Protein AF-A0A9J6G9J4-F1 (afdb_monomer)

InterPro domains:
  IPR047746 Cell wall amidase Dae2/Tae2-like [NF033857] (14-117)

Foldseek 3Di:
DVVQAVHAQQAPVGRAQLSVLLVQPPPNVVDDQQVKWFDAQCLVDQVDDFQFKKKFDDPGGQDDPPPPLIHIWTFHGADPFFTWTFGTHPVGGTDIDTQGDPPPPGNRSHSRRMGGIDD

Organism: Haemaphysalis longicornis (NCBI:txid44386)

Solvent-accessible surface area (backbone atoms only — not comparable to full-atom values): 6429 Å² total; per-residue (Å²): 112,83,92,45,56,76,37,76,51,76,41,97,58,35,46,31,22,55,11,44,34,28,75,73,30,85,83,40,64,85,50,61,64,83,55,36,29,68,52,58,45,42,77,83,42,68,82,62,61,62,65,36,46,28,28,30,58,57,97,66,28,46,54,58,86,87,52,80,56,46,38,32,27,29,37,53,50,63,54,101,63,25,33,35,26,41,37,38,33,83,92,39,52,28,39,82,44,80,23,35,48,80,38,82,90,43,65,59,48,15,31,65,44,29,15,32,60,38,114

Nearest PDB structures (foldseek):
  6win-assembly1_A  TM=8.247E-01  e=7.666E-09  Salmonella enterica subsp. enterica serovar Typhi
  5xe8-assembly1_C  TM=5.195E-01  e=3.235E-01  Streptococcus mutans UA159
  4ii1-assembly4_D  TM=5.181E-01  e=4.168E-01  Homo sapiens
  8fth-assembly1_A  TM=3.611E-01  e=5.041E-01  Thermochaetoides thermophila DSM 1495

pLDDT: mean 85.58, std 9.27, range [59.53, 95.81]

Structure (mmCIF, N/CA/C/O backbone):
data_AF-A0A9J6G9J4-F1
#
_entry.id   AF-A0A9J6G9J4-F1
#
loop_
_atom_site.group_PDB
_atom_site.id
_atom_site.type_symbol
_atom_site.label_atom_id
_atom_site.label_alt_id
_atom_site.label_comp_id
_atom_site.label_asym_id
_atom_site.label_entity_id
_atom_site.label_seq_id
_atom_site.pdbx_PDB_ins_code
_atom_site.Cartn_x
_atom_site.Cartn_y
_atom_site.Cartn_z
_atom_site.occupancy
_atom_site.B_iso_or_equiv
_atom_site.auth_seq_id
_atom_site.auth_comp_id
_atom_site.auth_asym_id
_atom_site.auth_atom_id
_atom_site.pdbx_PDB_model_num
ATOM 1 N N . MET A 1 1 ? -5.277 10.086 8.649 1.00 60.09 1 MET A N 1
ATOM 2 C CA . MET A 1 1 ? -4.224 10.246 7.615 1.00 60.09 1 MET A CA 1
ATOM 3 C C . MET A 1 1 ? -4.065 11.666 7.080 1.00 60.09 1 MET A C 1
ATOM 5 O O . MET A 1 1 ? -2.933 12.065 6.862 1.00 60.09 1 MET A O 1
ATOM 9 N N . THR A 1 2 ? -5.124 12.456 6.866 1.00 59.53 2 THR A N 1
ATOM 10 C CA . THR A 1 2 ? -4.996 13.804 6.263 1.00 59.53 2 THR A CA 1
ATOM 11 C C . THR A 1 2 ? -4.123 14.769 7.077 1.00 59.53 2 THR A C 1
ATOM 13 O O . THR A 1 2 ? -3.390 15.552 6.490 1.00 59.53 2 THR A O 1
ATOM 16 N N . ASN A 1 3 ? -4.126 14.642 8.409 1.00 62.12 3 ASN A N 1
ATOM 17 C CA . ASN A 1 3 ? -3.304 15.453 9.318 1.00 62.12 3 ASN A CA 1
ATOM 18 C C . ASN A 1 3 ? -1.822 15.029 9.380 1.00 62.12 3 ASN A C 1
ATOM 20 O O . ASN A 1 3 ? -1.050 15.711 10.035 1.00 62.12 3 ASN A O 1
ATOM 24 N N . HIS A 1 4 ? -1.431 13.939 8.706 1.00 72.25 4 HIS A N 1
ATOM 25 C CA . HIS A 1 4 ? -0.045 13.438 8.671 1.00 72.25 4 HIS A CA 1
ATOM 26 C C . HIS A 1 4 ? 0.655 13.706 7.332 1.00 72.25 4 HIS A C 1
ATOM 28 O O . HIS A 1 4 ? 1.813 13.340 7.134 1.00 72.25 4 HIS A O 1
ATOM 34 N N . VAL A 1 5 ? -0.041 14.318 6.369 1.00 71.88 5 VAL A N 1
ATOM 35 C CA . VAL A 1 5 ? 0.553 14.653 5.070 1.00 71.88 5 VAL A CA 1
ATOM 36 C C . VAL A 1 5 ? 1.670 15.677 5.277 1.00 71.88 5 VAL A C 1
ATOM 38 O O . VAL A 1 5 ? 1.460 16.716 5.893 1.00 71.88 5 VAL A O 1
ATOM 41 N N . GLY A 1 6 ? 2.858 15.392 4.739 1.00 69.25 6 GLY A N 1
ATOM 42 C CA . GLY A 1 6 ? 4.053 16.220 4.929 1.00 69.25 6 GLY A CA 1
ATOM 43 C C . GLY A 1 6 ? 4.900 15.859 6.157 1.00 69.25 6 GLY A C 1
ATOM 44 O O . GLY A 1 6 ? 5.964 16.463 6.341 1.00 69.25 6 GLY A O 1
ATOM 45 N N . GLU A 1 7 ? 4.487 14.857 6.938 1.00 78.94 7 GLU A N 1
ATOM 46 C CA . GLU A 1 7 ? 5.238 14.280 8.058 1.00 78.94 7 GLU A CA 1
ATOM 47 C C . GLU A 1 7 ? 5.953 12.977 7.658 1.00 78.94 7 GLU A C 1
ATOM 49 O O . GLU A 1 7 ? 5.730 12.410 6.584 1.00 78.94 7 GLU A O 1
ATOM 54 N N . TRP A 1 8 ? 6.838 12.501 8.531 1.00 72.44 8 TRP A N 1
ATOM 55 C CA . TRP A 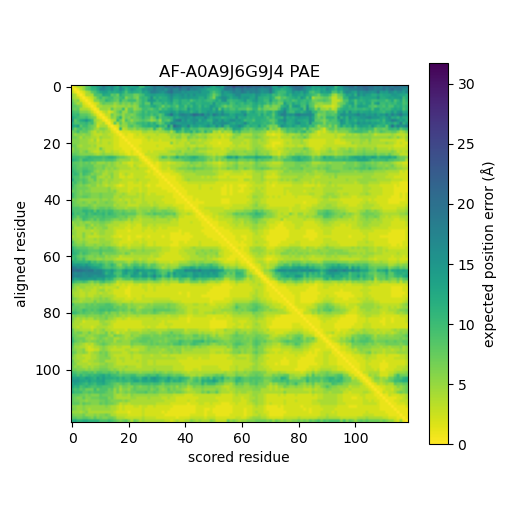1 8 ? 7.430 11.168 8.453 1.00 72.44 8 TRP A CA 1
ATOM 56 C C . TRP A 1 8 ? 6.736 10.244 9.446 1.00 72.44 8 TRP A C 1
ATOM 58 O O . TRP A 1 8 ? 6.616 10.601 10.614 1.00 72.44 8 TRP A O 1
ATOM 68 N N . THR A 1 9 ? 6.373 9.031 9.029 1.00 73.75 9 THR A N 1
ATOM 69 C CA . THR A 1 9 ? 6.170 7.950 9.999 1.00 73.75 9 THR A CA 1
ATOM 70 C C . THR A 1 9 ? 7.510 7.270 10.235 1.00 73.75 9 THR A C 1
ATOM 72 O O . THR A 1 9 ? 8.101 6.730 9.300 1.00 73.75 9 THR A O 1
ATOM 75 N N . PHE A 1 10 ? 7.980 7.301 11.479 1.00 72.50 10 PHE A N 1
ATOM 76 C CA . PHE A 1 10 ? 9.144 6.546 11.925 1.00 72.50 10 PHE A CA 1
ATOM 77 C C . PHE A 1 10 ? 8.672 5.340 12.742 1.00 72.50 10 PHE A C 1
ATOM 79 O O . PHE A 1 10 ? 8.011 5.517 13.763 1.00 72.50 10 PHE A O 1
ATOM 86 N N . GLY A 1 11 ? 9.003 4.131 12.292 1.00 66.00 11 GLY A N 1
ATOM 87 C CA . GLY A 1 11 ? 8.661 2.879 12.977 1.00 66.00 11 GLY A CA 1
ATOM 88 C C . GLY A 1 11 ? 9.831 1.897 13.002 1.00 66.00 11 GLY A C 1
ATOM 89 O O . GLY A 1 11 ? 10.970 2.272 12.720 1.00 66.00 11 GLY A O 1
ATOM 90 N N . GLU A 1 12 ? 9.555 0.624 13.293 1.00 68.56 12 GLU A N 1
ATOM 91 C CA . GLU A 1 12 ? 10.554 -0.464 13.255 1.00 68.56 12 GLU A CA 1
ATOM 92 C C . GLU A 1 12 ? 11.315 -0.499 11.915 1.00 68.56 12 GLU A C 1
ATOM 94 O O . GLU A 1 12 ? 12.540 -0.623 11.878 1.00 68.56 12 GLU A O 1
ATOM 99 N N . ASP A 1 13 ? 10.597 -0.262 10.813 1.00 69.38 13 ASP A N 1
ATOM 100 C CA . ASP A 1 13 ? 11.160 -0.213 9.461 1.00 69.38 13 ASP A CA 1
ATOM 101 C C . ASP A 1 13 ? 11.682 1.197 9.081 1.00 69.38 13 ASP A C 1
ATOM 103 O O . ASP A 1 13 ? 11.870 1.521 7.908 1.00 69.38 13 ASP A O 1
ATOM 107 N N . LYS A 1 14 ? 11.932 2.065 10.071 1.00 79.62 14 LYS A N 1
ATOM 108 C CA . LYS A 1 14 ? 12.420 3.449 9.926 1.00 79.62 14 LYS A CA 1
ATOM 109 C C . LYS A 1 14 ? 11.487 4.310 9.065 1.00 79.62 14 LYS A C 1
ATOM 111 O O . LYS A 1 14 ? 10.326 4.470 9.417 1.00 79.62 14 LYS A O 1
ATOM 116 N N . TYR A 1 15 ? 11.997 4.890 7.976 1.00 67.12 15 TYR A N 1
ATOM 117 C CA . TYR A 1 15 ? 11.280 5.792 7.062 1.00 67.12 15 TYR A CA 1
ATOM 118 C C . TYR A 1 15 ? 10.691 5.066 5.841 1.00 67.12 15 TYR A C 1
ATOM 120 O O . TYR A 1 15 ? 10.291 5.700 4.862 1.00 67.12 15 TYR A O 1
ATOM 128 N N . GLU A 1 16 ? 10.681 3.733 5.858 1.00 79.19 16 GLU A N 1
ATOM 129 C CA . GLU A 1 16 ? 10.204 2.935 4.735 1.00 79.19 16 GLU A CA 1
ATOM 130 C C . GLU A 1 16 ? 8.678 2.937 4.617 1.00 79.19 16 GLU A C 1
ATOM 132 O O . GLU A 1 16 ? 7.934 3.293 5.537 1.00 79.19 16 GLU A O 1
ATOM 137 N N . CYS A 1 17 ? 8.204 2.504 3.452 1.00 79.19 17 CYS A N 1
ATOM 138 C CA . CYS A 1 17 ? 6.783 2.375 3.142 1.00 79.19 17 CYS A CA 1
ATOM 139 C C . CYS A 1 17 ? 6.033 1.447 4.118 1.00 79.19 17 CYS A C 1
ATOM 141 O O . CYS A 1 17 ? 4.877 1.696 4.459 1.00 79.19 17 CYS A O 1
ATOM 143 N N . THR A 1 18 ? 6.700 0.411 4.632 1.00 82.12 18 THR A N 1
ATOM 144 C CA . THR A 1 18 ? 6.122 -0.550 5.580 1.00 82.12 18 THR A CA 1
ATOM 145 C C . THR A 1 18 ? 5.949 0.038 6.978 1.00 82.12 18 THR A C 1
ATOM 147 O O . THR A 1 18 ? 4.978 -0.310 7.646 1.00 82.12 18 THR A O 1
ATOM 150 N N . ALA A 1 19 ? 6.802 0.986 7.394 1.00 82.50 19 ALA A N 1
ATOM 151 C CA . ALA A 1 19 ? 6.656 1.684 8.673 1.00 82.50 19 ALA A CA 1
ATOM 152 C C . ALA A 1 19 ? 5.351 2.491 8.723 1.00 82.50 19 ALA A C 1
ATOM 154 O O . ALA A 1 19 ? 4.632 2.434 9.715 1.00 82.50 19 ALA A O 1
ATOM 155 N N . LEU A 1 20 ? 5.000 3.173 7.625 1.00 85.75 20 LEU A N 1
ATOM 156 C CA . LEU A 1 20 ? 3.733 3.901 7.506 1.00 85.75 20 LEU A CA 1
ATOM 157 C C . LEU A 1 20 ? 2.539 2.986 7.771 1.00 85.75 20 LEU A C 1
ATOM 159 O O . LEU A 1 20 ? 1.662 3.327 8.561 1.00 85.75 20 LEU A O 1
ATOM 163 N N . VAL A 1 21 ? 2.526 1.824 7.122 1.00 88.31 21 VAL A N 1
ATOM 164 C CA . VAL A 1 21 ? 1.428 0.862 7.222 1.00 88.31 21 VAL A CA 1
ATOM 165 C C . VAL A 1 21 ? 1.380 0.206 8.603 1.00 88.31 21 VAL A C 1
ATOM 167 O O . VAL A 1 21 ? 0.316 0.176 9.210 1.00 88.31 21 VAL A O 1
ATOM 170 N N . LYS A 1 22 ? 2.515 -0.267 9.134 1.00 87.56 22 LYS A N 1
ATOM 171 C CA . LYS A 1 22 ? 2.579 -0.910 10.459 1.00 87.56 22 LYS A CA 1
ATOM 172 C C . LYS A 1 22 ? 2.128 0.012 11.591 1.00 87.56 22 LYS A C 1
ATOM 174 O O . LYS A 1 22 ? 1.462 -0.450 12.507 1.00 87.56 22 LYS A O 1
ATOM 179 N N . GLU A 1 23 ? 2.496 1.290 11.546 1.00 85.81 23 GLU A N 1
ATOM 180 C CA . GLU A 1 23 ? 2.201 2.231 12.634 1.00 85.81 23 GLU A CA 1
ATOM 181 C C . GLU A 1 23 ? 0.788 2.830 12.560 1.00 85.81 23 GLU A C 1
ATOM 183 O O . GLU A 1 23 ? 0.257 3.250 13.584 1.00 85.81 23 GLU A O 1
ATOM 188 N N . ASN A 1 24 ? 0.170 2.879 11.373 1.00 83.88 24 ASN A N 1
ATOM 189 C CA . ASN A 1 24 ? -1.119 3.559 11.177 1.00 83.88 24 ASN A CA 1
ATOM 190 C C . ASN A 1 24 ? -2.295 2.617 10.884 1.00 83.88 24 ASN A C 1
ATOM 192 O O . ASN A 1 24 ? -3.442 3.064 10.914 1.00 83.88 24 ASN A O 1
ATOM 196 N N . CYS A 1 25 ? -2.046 1.340 10.593 1.00 84.62 25 CYS A N 1
ATOM 197 C CA . CYS A 1 25 ? -3.092 0.343 10.385 1.00 84.62 25 CYS A CA 1
ATOM 198 C C . CYS A 1 25 ? -3.115 -0.654 11.549 1.00 84.62 25 CYS A C 1
ATOM 200 O O . CYS A 1 25 ? -2.071 -1.091 12.033 1.00 84.62 25 CYS A O 1
ATOM 202 N N . THR A 1 26 ? -4.319 -1.013 11.995 1.00 78.56 26 THR A N 1
ATOM 203 C CA . THR A 1 26 ? -4.529 -1.893 13.150 1.00 78.56 26 THR A CA 1
ATOM 204 C C . THR A 1 26 ? -3.858 -3.254 12.945 1.00 78.56 26 THR A C 1
ATOM 206 O O . THR A 1 26 ? -3.798 -3.769 11.830 1.00 78.56 26 THR A O 1
ATOM 209 N N . ASP A 1 27 ? -3.344 -3.823 14.034 1.00 81.38 27 ASP A N 1
ATOM 210 C CA . ASP A 1 27 ? -2.792 -5.179 14.152 1.00 81.38 27 ASP A CA 1
ATOM 211 C C . ASP A 1 27 ? -1.525 -5.507 13.352 1.00 81.38 27 ASP A C 1
ATOM 213 O O . ASP A 1 27 ? -0.876 -6.496 13.671 1.00 81.38 27 ASP A O 1
ATOM 217 N N . LEU A 1 28 ? -1.080 -4.683 12.400 1.00 86.12 28 LEU A N 1
ATOM 218 C CA . LEU A 1 28 ? 0.120 -4.977 11.600 1.00 86.12 28 LEU A CA 1
ATOM 219 C C . LEU A 1 28 ? 1.441 -4.705 12.330 1.00 86.12 28 LEU A C 1
ATOM 221 O O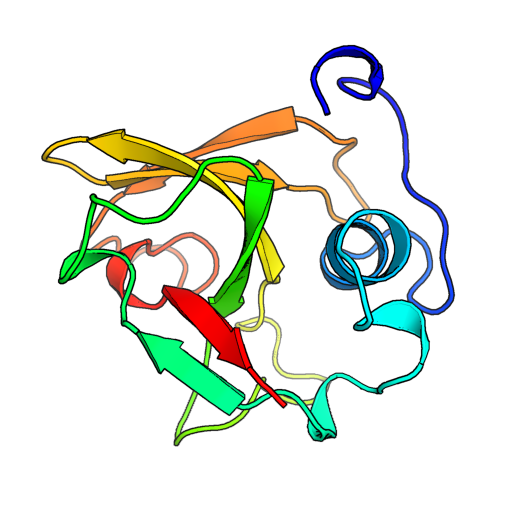 . LEU A 1 28 ? 2.452 -5.323 11.998 1.00 86.12 28 LEU A O 1
ATOM 225 N N . LYS A 1 29 ? 1.441 -3.830 13.342 1.00 84.31 29 LYS A N 1
ATOM 226 C CA . LYS A 1 29 ? 2.640 -3.461 14.117 1.00 84.31 29 LYS A CA 1
ATOM 227 C C . LYS A 1 29 ? 3.338 -4.647 14.788 1.00 84.31 29 LYS A C 1
ATOM 229 O O . LYS A 1 29 ? 4.550 -4.626 14.957 1.00 84.31 29 LYS A O 1
ATOM 234 N N . ASN A 1 30 ? 2.581 -5.681 15.149 1.00 84.94 30 ASN A N 1
ATOM 235 C CA . ASN A 1 30 ? 3.098 -6.853 15.859 1.00 84.94 30 ASN A CA 1
ATOM 236 C C . ASN A 1 30 ? 3.631 -7.950 14.923 1.00 84.94 30 ASN A C 1
ATOM 238 O O . ASN A 1 30 ? 4.097 -8.983 15.401 1.00 84.94 30 ASN A O 1
ATOM 242 N N . TYR A 1 31 ? 3.560 -7.753 13.602 1.00 86.69 31 TYR A N 1
ATOM 243 C CA . TYR A 1 31 ? 3.959 -8.755 12.620 1.00 86.69 31 TYR A CA 1
ATOM 244 C C . TYR A 1 31 ? 5.023 -8.222 11.667 1.00 86.69 31 TYR A C 1
ATOM 246 O O . TYR A 1 31 ? 4.979 -7.090 11.186 1.00 86.69 31 TYR A O 1
ATOM 254 N N . THR A 1 32 ? 5.966 -9.091 11.316 1.00 87.88 32 THR A N 1
ATOM 255 C CA . THR A 1 32 ? 6.900 -8.811 10.224 1.00 87.88 32 THR A CA 1
ATOM 256 C C . THR A 1 32 ? 6.185 -8.928 8.874 1.00 87.88 32 THR A C 1
ATOM 258 O O . THR A 1 32 ? 5.184 -9.635 8.743 1.00 87.88 32 THR A O 1
ATOM 261 N N . THR A 1 33 ? 6.733 -8.308 7.824 1.00 88.00 33 THR A N 1
ATOM 262 C CA . THR A 1 33 ? 6.187 -8.417 6.455 1.00 88.00 33 THR A CA 1
ATOM 263 C C . THR A 1 33 ? 6.156 -9.854 5.921 1.00 88.00 33 THR A C 1
ATOM 265 O O . THR A 1 33 ? 5.437 -10.146 4.971 1.00 88.00 33 THR A O 1
ATOM 268 N N . GLN A 1 34 ? 6.886 -10.786 6.547 1.00 87.06 34 GLN A N 1
ATOM 269 C CA . GLN A 1 34 ? 6.838 -12.216 6.223 1.00 87.06 34 GLN A CA 1
ATOM 270 C C . GLN A 1 34 ? 5.530 -12.893 6.647 1.00 87.06 34 GLN A C 1
ATOM 272 O O . GLN A 1 34 ? 5.174 -13.937 6.088 1.00 87.06 34 GLN A O 1
ATOM 277 N N . ALA A 1 35 ? 4.809 -12.325 7.614 1.00 90.44 35 ALA A N 1
ATOM 278 C CA . ALA A 1 35 ? 3.482 -12.798 7.987 1.00 90.44 35 ALA A CA 1
ATOM 279 C C . ALA A 1 35 ? 2.430 -12.389 6.950 1.00 90.44 35 ALA A C 1
ATOM 281 O O . ALA A 1 35 ? 1.490 -13.133 6.723 1.00 90.44 35 ALA A O 1
ATOM 282 N N . TRP A 1 36 ? 2.626 -11.261 6.262 1.00 93.00 36 TRP A N 1
ATOM 283 C CA . TRP A 1 36 ? 1.622 -10.698 5.366 1.00 93.00 36 TRP A CA 1
ATOM 284 C C . TRP A 1 36 ? 1.278 -11.639 4.210 1.00 93.00 36 TRP A C 1
ATOM 286 O O . TRP A 1 36 ? 2.154 -12.245 3.574 1.00 93.00 36 TRP A O 1
ATOM 296 N N . ARG A 1 37 ? -0.014 -11.728 3.910 1.00 93.94 37 ARG A N 1
ATOM 297 C CA . ARG A 1 37 ? -0.592 -12.487 2.802 1.00 93.94 37 ARG A CA 1
ATOM 298 C C . ARG A 1 37 ? -1.468 -11.570 1.943 1.00 93.94 37 ARG A C 1
ATOM 300 O O . ARG A 1 37 ? -2.017 -10.598 2.465 1.00 93.94 37 ARG A O 1
ATOM 307 N N . PRO A 1 38 ? -1.578 -11.843 0.632 1.00 95.00 38 PRO A N 1
ATOM 308 C CA . PRO A 1 38 ? -2.508 -11.121 -0.217 1.00 95.00 38 PRO A CA 1
ATOM 309 C C . PRO A 1 38 ? -3.937 -11.559 0.106 1.00 95.00 38 PRO A C 1
ATOM 311 O O . PRO A 1 38 ? -4.269 -12.740 0.016 1.00 95.00 38 PRO A O 1
ATOM 314 N N . GLY A 1 39 ? -4.778 -10.594 0.457 1.00 94.62 39 GLY A N 1
ATOM 315 C CA . GLY A 1 39 ? -6.224 -10.744 0.478 1.00 94.62 39 GLY A CA 1
ATOM 316 C C . GLY A 1 39 ? -6.828 -10.409 -0.883 1.00 94.62 39 GLY A C 1
ATOM 317 O O . GLY A 1 39 ? -6.344 -10.832 -1.932 1.00 94.62 39 GLY A O 1
ATOM 318 N N . VAL A 1 40 ? -7.892 -9.608 -0.865 1.00 94.62 40 VAL A N 1
ATOM 319 C CA . VAL A 1 40 ? -8.574 -9.157 -2.084 1.00 94.62 40 VAL A CA 1
ATOM 320 C C . VAL A 1 40 ? -7.664 -8.240 -2.902 1.00 94.62 40 VAL A C 1
ATOM 322 O O . VAL A 1 40 ? -7.024 -7.333 -2.360 1.00 94.62 40 VAL A O 1
ATOM 325 N N . ARG A 1 41 ? -7.630 -8.457 -4.218 1.00 93.88 41 ARG A N 1
ATOM 326 C CA . ARG A 1 41 ? -6.928 -7.589 -5.162 1.00 93.88 41 ARG A CA 1
ATOM 327 C C . ARG A 1 41 ? -7.676 -6.269 -5.316 1.00 93.88 41 ARG A C 1
ATOM 329 O O . ARG A 1 41 ? -8.877 -6.262 -5.573 1.00 93.88 41 ARG A O 1
ATOM 336 N N . VAL A 1 42 ? -6.970 -5.148 -5.176 1.00 93.44 42 VAL A N 1
ATOM 337 C CA . VAL A 1 42 ? -7.611 -3.821 -5.129 1.00 93.44 42 VAL A CA 1
ATOM 338 C C . VAL A 1 42 ? -8.285 -3.470 -6.459 1.00 93.44 42 VAL A C 1
ATOM 340 O O . VAL A 1 42 ? -9.384 -2.928 -6.460 1.00 93.44 42 VAL A O 1
ATOM 343 N N . GLU A 1 43 ? -7.661 -3.828 -7.585 1.00 91.88 43 GLU A N 1
ATOM 344 C CA . GLU A 1 43 ? -8.210 -3.612 -8.935 1.00 91.88 43 GLU A CA 1
ATOM 345 C C . GLU A 1 43 ? -9.541 -4.346 -9.167 1.00 91.88 43 GLU A C 1
ATOM 347 O O . GLU A 1 43 ? -10.404 -3.853 -9.884 1.00 91.88 43 GLU A O 1
ATOM 352 N N . GLU A 1 44 ? -9.736 -5.505 -8.536 1.00 91.44 44 GLU A N 1
ATOM 353 C CA . GLU A 1 44 ? -10.944 -6.326 -8.699 1.00 91.44 44 GLU A CA 1
ATOM 354 C C . GLU A 1 44 ? -12.077 -5.894 -7.761 1.00 91.44 44 GLU A C 1
ATOM 356 O O . GLU A 1 44 ? -13.234 -6.255 -7.974 1.00 91.44 44 GLU A O 1
ATOM 361 N N . ASN A 1 45 ? -11.766 -5.112 -6.722 1.00 89.75 45 ASN A N 1
ATOM 362 C CA . ASN A 1 45 ? -12.746 -4.635 -5.759 1.00 89.75 45 ASN A CA 1
ATOM 363 C C . ASN A 1 45 ? -12.440 -3.207 -5.296 1.00 89.75 45 ASN A C 1
ATOM 365 O O . ASN A 1 45 ? -11.821 -2.977 -4.258 1.00 89.75 45 ASN A O 1
ATOM 369 N N . CYS A 1 46 ? -12.980 -2.229 -6.015 1.00 86.31 46 CYS A N 1
ATOM 370 C CA . CYS A 1 46 ? -12.867 -0.821 -5.637 1.00 86.31 46 CYS A CA 1
ATOM 371 C C . CYS A 1 46 ? -13.800 -0.392 -4.486 1.00 86.31 46 CYS A C 1
ATOM 373 O O . CYS A 1 46 ? -13.790 0.777 -4.106 1.00 86.31 46 CYS A O 1
ATOM 375 N N . GLY A 1 47 ? -14.562 -1.322 -3.894 1.00 89.75 47 GLY A N 1
ATOM 376 C CA . GLY A 1 47 ? -15.382 -1.103 -2.695 1.00 89.75 47 GLY A CA 1
ATOM 377 C C . GLY A 1 47 ? -14.619 -1.227 -1.369 1.00 89.75 47 GLY A C 1
ATOM 378 O O . GLY A 1 47 ? -15.238 -1.205 -0.306 1.00 89.75 47 GLY A O 1
ATOM 379 N N . ILE A 1 48 ? -13.292 -1.387 -1.408 1.00 91.38 48 ILE A N 1
ATOM 380 C CA . ILE A 1 48 ? -12.443 -1.434 -0.211 1.00 91.38 48 ILE A CA 1
ATOM 381 C C . ILE A 1 48 ? -12.571 -0.124 0.575 1.00 91.38 48 ILE A C 1
ATOM 383 O O . ILE A 1 48 ? -12.607 0.967 0.007 1.00 91.38 48 ILE A O 1
ATOM 387 N N . GLN A 1 49 ? -12.625 -0.226 1.903 1.00 92.44 49 GLN A N 1
ATOM 388 C CA . GLN A 1 49 ? -12.752 0.951 2.753 1.00 92.44 49 GLN A CA 1
ATOM 389 C C . GLN A 1 49 ? -11.492 1.830 2.679 1.00 92.44 49 GLN A C 1
ATOM 391 O O . GLN A 1 49 ? -10.370 1.308 2.710 1.00 92.44 49 GLN A O 1
ATOM 396 N N . PRO A 1 50 ? -11.635 3.166 2.636 1.00 92.75 50 PRO A N 1
ATOM 397 C CA . PRO A 1 50 ? -10.512 4.073 2.831 1.00 92.75 50 PRO A CA 1
ATOM 398 C C . PRO A 1 50 ? -9.739 3.745 4.112 1.00 92.75 50 PRO A C 1
ATOM 400 O O . PRO A 1 50 ? -10.314 3.320 5.110 1.00 92.75 50 PRO A O 1
ATOM 403 N N . PHE A 1 51 ? -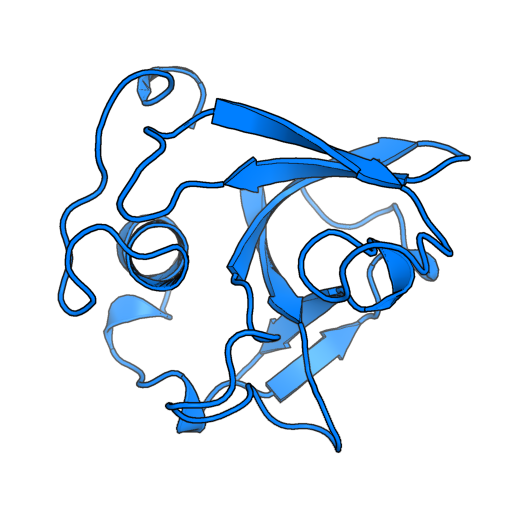8.432 3.985 4.079 1.00 92.06 51 PHE A N 1
ATOM 404 C CA . PHE A 1 51 ? -7.472 3.686 5.145 1.00 92.06 51 P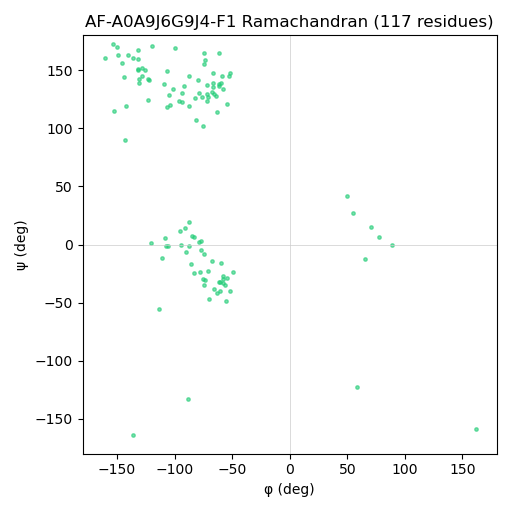HE A CA 1
ATOM 405 C C . PHE A 1 51 ? -7.165 2.198 5.366 1.00 92.06 51 PHE A C 1
ATOM 407 O O . PHE A 1 51 ? -6.522 1.839 6.350 1.00 92.06 51 PHE A O 1
ATOM 414 N N . THR A 1 52 ? -7.539 1.343 4.412 1.00 94.69 52 THR A N 1
ATOM 415 C CA . THR A 1 52 ? -7.131 -0.067 4.394 1.00 94.69 52 THR A CA 1
ATOM 416 C C . THR A 1 52 ? -5.651 -0.216 4.034 1.00 94.69 52 THR A C 1
ATOM 418 O O . THR A 1 52 ? -5.153 0.429 3.107 1.00 94.69 52 THR A O 1
ATOM 421 N N . ALA A 1 53 ? -4.953 -1.101 4.743 1.00 95.56 53 ALA A N 1
ATOM 422 C CA . ALA A 1 53 ? -3.571 -1.465 4.458 1.00 95.56 53 ALA A CA 1
ATOM 423 C C . ALA A 1 53 ? -3.468 -2.297 3.171 1.00 95.56 53 ALA A C 1
ATOM 425 O O . ALA A 1 53 ? -4.134 -3.327 3.036 1.00 95.56 53 ALA A O 1
ATOM 426 N N . ILE A 1 54 ? -2.615 -1.873 2.238 1.00 95.81 54 ILE A N 1
ATOM 427 C CA . ILE A 1 54 ? -2.380 -2.577 0.974 1.00 95.81 54 ILE A CA 1
ATOM 428 C C . ILE A 1 54 ? -0.883 -2.739 0.703 1.00 95.81 54 ILE A C 1
ATOM 430 O O . ILE A 1 54 ? -0.069 -1.906 1.105 1.00 95.81 54 ILE A O 1
ATOM 434 N N . ALA A 1 55 ? -0.510 -3.793 -0.015 1.00 95.25 55 ALA A N 1
ATOM 435 C CA . ALA A 1 55 ? 0.871 -4.025 -0.424 1.00 95.25 55 ALA A CA 1
ATOM 436 C C . ALA A 1 55 ? 0.966 -4.763 -1.760 1.00 95.25 55 ALA A C 1
ATOM 438 O O . ALA A 1 55 ? 0.001 -5.385 -2.213 1.00 95.25 55 ALA A O 1
ATOM 439 N N . THR A 1 56 ? 2.149 -4.707 -2.373 1.00 93.25 56 THR A N 1
ATOM 440 C CA . THR A 1 56 ? 2.500 -5.584 -3.488 1.00 93.25 56 THR A CA 1
ATOM 441 C C . THR A 1 56 ? 2.915 -6.966 -2.992 1.00 93.25 56 THR A C 1
ATOM 443 O O . THR A 1 56 ? 3.598 -7.113 -1.976 1.00 93.25 56 THR A O 1
ATOM 446 N N . PHE A 1 57 ? 2.511 -7.998 -3.732 1.00 90.56 57 PHE A N 1
ATOM 447 C CA . PHE A 1 57 ? 2.834 -9.391 -3.430 1.00 90.56 57 PHE A CA 1
ATOM 448 C C . PHE A 1 57 ? 3.364 -10.096 -4.677 1.00 90.56 57 PHE A C 1
ATOM 450 O O . PHE A 1 57 ? 2.831 -9.931 -5.771 1.00 90.56 57 PHE A O 1
ATOM 457 N N . TYR A 1 58 ? 4.391 -10.926 -4.498 1.00 84.50 58 TYR A N 1
ATOM 458 C CA . TYR A 1 58 ? 4.984 -11.756 -5.546 1.00 84.50 58 TYR A CA 1
ATOM 459 C C . TYR A 1 58 ? 4.936 -13.210 -5.091 1.00 84.50 58 TYR A C 1
ATOM 461 O O . TYR A 1 58 ? 5.418 -13.540 -4.007 1.00 84.50 58 TYR A O 1
ATOM 469 N N . ASN A 1 59 ? 4.328 -14.082 -5.899 1.00 85.81 59 ASN A N 1
ATOM 470 C CA . ASN A 1 59 ? 4.099 -15.490 -5.551 1.00 85.81 59 ASN A CA 1
ATOM 471 C C . ASN A 1 59 ? 3.446 -15.661 -4.163 1.00 85.81 59 ASN A C 1
ATOM 473 O O . ASN A 1 59 ? 3.848 -16.509 -3.367 1.00 85.81 59 ASN A O 1
ATOM 477 N N . GLY A 1 60 ? 2.469 -14.804 -3.848 1.00 87.62 60 GLY A N 1
ATOM 478 C CA . GLY A 1 60 ? 1.715 -14.863 -2.595 1.00 87.62 60 GLY A CA 1
ATOM 479 C C . GLY A 1 60 ? 2.433 -14.311 -1.359 1.00 87.62 60 GLY A C 1
ATOM 480 O O . GLY A 1 60 ? 1.918 -14.457 -0.253 1.00 87.62 60 GLY A O 1
ATOM 481 N N . ARG A 1 61 ? 3.615 -13.695 -1.505 1.00 89.62 61 ARG A N 1
ATOM 482 C CA . ARG A 1 61 ? 4.391 -13.152 -0.379 1.00 89.62 61 ARG A CA 1
ATOM 483 C C . ARG A 1 61 ? 4.866 -11.730 -0.636 1.00 89.62 61 ARG A C 1
ATOM 485 O O . ARG A 1 61 ? 5.138 -11.355 -1.776 1.00 89.62 61 ARG A O 1
ATOM 492 N N . TYR A 1 62 ? 4.999 -10.954 0.439 1.00 88.88 62 TYR A N 1
ATOM 493 C CA . TYR A 1 62 ? 5.696 -9.676 0.368 1.00 88.88 62 TYR A CA 1
ATOM 494 C C . TYR A 1 62 ? 7.177 -9.944 0.050 1.00 88.88 62 TYR A C 1
ATOM 496 O O . TYR A 1 62 ? 7.790 -10.814 0.684 1.00 88.88 62 TYR A O 1
ATOM 504 N N . PRO A 1 63 ? 7.764 -9.271 -0.951 1.00 84.62 63 PRO A N 1
ATOM 505 C CA . PRO A 1 63 ? 9.105 -9.598 -1.405 1.00 84.62 63 PRO A CA 1
ATOM 506 C C . PRO A 1 63 ? 10.135 -9.244 -0.316 1.00 84.62 63 PRO A C 1
ATOM 508 O O . PRO A 1 63 ? 10.095 -8.144 0.240 1.00 84.62 63 PRO A O 1
ATOM 511 N N . PRO A 1 64 ? 11.061 -10.161 0.020 1.00 74.62 64 PRO A N 1
ATOM 512 C CA . PRO A 1 64 ? 12.084 -9.887 1.017 1.00 74.62 64 PRO A CA 1
ATOM 513 C C . PRO A 1 64 ? 13.163 -8.950 0.447 1.00 74.62 64 PRO A C 1
ATOM 515 O O . PRO A 1 64 ? 13.413 -8.953 -0.765 1.00 74.62 64 PRO A O 1
ATOM 518 N N . PRO A 1 65 ? 13.883 -8.207 1.304 1.00 64.62 65 PRO A N 1
ATOM 519 C CA . PRO A 1 65 ? 15.112 -7.534 0.899 1.00 64.62 65 PRO A CA 1
ATOM 520 C C . PRO A 1 65 ? 16.088 -8.527 0.228 1.00 64.62 65 PRO A C 1
ATOM 522 O O . PRO A 1 65 ? 16.140 -9.688 0.636 1.00 64.62 65 PRO A O 1
ATOM 525 N N . PRO A 1 66 ? 16.870 -8.116 -0.790 1.00 63.62 66 PRO A N 1
ATOM 526 C CA . PRO A 1 66 ? 17.016 -6.759 -1.319 1.00 63.62 66 PRO A CA 1
ATOM 527 C C . PRO A 1 66 ? 16.039 -6.424 -2.460 1.00 63.62 66 PRO A C 1
ATOM 529 O O . PRO A 1 66 ? 16.270 -5.444 -3.170 1.00 63.62 66 PRO A O 1
ATOM 532 N N . ARG A 1 67 ? 14.985 -7.223 -2.695 1.00 65.38 67 ARG A N 1
ATOM 533 C CA . ARG A 1 67 ? 14.041 -6.960 -3.793 1.00 65.38 67 ARG A CA 1
ATOM 534 C C . ARG A 1 67 ? 13.340 -5.622 -3.554 1.00 65.38 67 ARG A C 1
ATOM 536 O O . ARG A 1 67 ? 12.585 -5.473 -2.600 1.00 65.38 67 ARG A O 1
ATOM 543 N N . ARG A 1 68 ? 13.601 -4.654 -4.436 1.00 65.19 68 ARG A N 1
ATOM 544 C CA . ARG A 1 68 ? 13.079 -3.277 -4.349 1.00 65.19 68 ARG A CA 1
ATOM 545 C C . ARG A 1 68 ? 11.683 -3.117 -4.957 1.00 65.19 68 ARG A C 1
ATOM 547 O O . ARG A 1 68 ? 11.192 -2.003 -5.075 1.00 65.19 68 ARG A O 1
ATOM 554 N N . ASP A 1 69 ? 11.060 -4.225 -5.340 1.00 74.62 69 ASP A N 1
ATOM 555 C CA . ASP A 1 69 ? 9.778 -4.239 -6.048 1.00 74.62 69 ASP A CA 1
ATOM 556 C C . ASP A 1 69 ? 8.583 -4.300 -5.073 1.00 74.62 69 ASP A C 1
ATOM 558 O O . ASP A 1 69 ? 7.419 -4.229 -5.481 1.00 74.62 69 ASP A O 1
ATOM 562 N N . GLY A 1 70 ? 8.882 -4.468 -3.779 1.00 85.12 70 GLY A N 1
ATOM 563 C CA . GLY A 1 70 ? 7.930 -4.438 -2.676 1.00 85.12 70 GLY A CA 1
ATOM 564 C C . GLY A 1 70 ? 7.561 -3.020 -2.294 1.00 85.12 70 GLY A C 1
ATOM 565 O O . GLY A 1 70 ? 8.445 -2.198 -2.064 1.00 85.12 70 GLY A O 1
ATOM 566 N N . HIS A 1 71 ? 6.266 -2.752 -2.179 1.00 92.12 71 HIS A N 1
ATOM 567 C CA . HIS A 1 71 ? 5.774 -1.495 -1.635 1.00 92.12 71 HIS A CA 1
ATOM 568 C C . HIS A 1 71 ? 4.516 -1.725 -0.817 1.00 92.12 71 HIS A C 1
ATOM 570 O O . HIS A 1 71 ? 3.673 -2.547 -1.177 1.00 92.12 71 HIS A O 1
ATOM 576 N N . ALA A 1 72 ? 4.380 -0.960 0.259 1.00 92.88 72 ALA A N 1
ATOM 577 C CA . ALA A 1 72 ? 3.208 -0.945 1.117 1.00 92.88 72 ALA A CA 1
ATOM 578 C C . ALA A 1 72 ? 2.632 0.475 1.166 1.00 92.88 72 ALA A C 1
ATOM 580 O O . ALA A 1 72 ? 3.365 1.464 1.145 1.00 92.88 72 ALA A O 1
ATOM 581 N N . ALA A 1 73 ? 1.313 0.595 1.183 1.00 94.94 73 ALA A N 1
ATOM 582 C CA . ALA A 1 73 ? 0.641 1.883 1.201 1.00 94.94 73 ALA A CA 1
ATOM 583 C C . ALA A 1 73 ? -0.697 1.785 1.935 1.00 94.94 73 ALA A C 1
ATOM 585 O O . ALA A 1 73 ? -1.186 0.700 2.252 1.00 94.94 73 ALA A O 1
ATOM 586 N N . ILE A 1 74 ? -1.302 2.940 2.189 1.00 95.25 74 ILE A N 1
ATOM 587 C CA . ILE A 1 74 ? -2.633 3.034 2.783 1.00 95.25 74 ILE A CA 1
ATOM 588 C C . ILE A 1 74 ? -3.601 3.467 1.688 1.00 95.25 74 ILE A C 1
ATOM 590 O O . ILE A 1 74 ? -3.448 4.541 1.101 1.00 95.25 74 ILE A O 1
ATOM 594 N N . PHE A 1 75 ? -4.587 2.624 1.393 1.00 95.50 75 PHE A N 1
ATOM 595 C CA . PHE A 1 75 ? -5.594 2.891 0.373 1.00 95.50 75 PHE A CA 1
ATOM 596 C C . PHE A 1 75 ? -6.398 4.145 0.725 1.00 95.50 75 PHE A C 1
ATOM 598 O O . PHE A 1 75 ? -6.808 4.330 1.870 1.00 95.50 75 PHE A O 1
ATOM 605 N N . HIS A 1 76 ? -6.646 5.008 -0.256 1.00 94.88 76 HIS A N 1
ATOM 606 C CA . HIS A 1 76 ? -7.523 6.161 -0.079 1.00 94.88 76 HIS A CA 1
ATOM 607 C C . HIS A 1 76 ? -8.791 6.035 -0.919 1.00 94.88 76 HIS A C 1
ATOM 609 O O . HIS A 1 76 ? -9.890 6.122 -0.380 1.00 94.88 76 HIS A O 1
ATOM 615 N N . THR A 1 77 ? -8.643 5.851 -2.230 1.00 94.69 77 THR A N 1
ATOM 616 C CA . THR A 1 77 ? -9.772 5.661 -3.146 1.00 94.69 77 THR A CA 1
ATOM 617 C C . THR A 1 77 ? -9.300 5.009 -4.444 1.00 94.69 77 THR A C 1
ATOM 619 O O . THR A 1 77 ? -8.113 5.050 -4.766 1.00 94.69 77 THR A O 1
ATOM 622 N N . CYS A 1 78 ? -10.223 4.421 -5.196 1.00 92.06 78 CYS A N 1
ATOM 623 C CA . CYS A 1 78 ? -9.983 3.850 -6.515 1.00 92.06 78 CYS A CA 1
ATOM 624 C C . CYS A 1 78 ? -10.605 4.752 -7.594 1.00 92.06 78 CYS A C 1
ATOM 626 O O . CYS A 1 78 ? -11.603 5.430 -7.354 1.00 92.06 78 CYS A O 1
ATOM 628 N N . SER A 1 79 ? -10.002 4.770 -8.779 1.00 89.50 79 SER A N 1
ATOM 629 C CA . SER A 1 79 ? -10.516 5.403 -9.992 1.00 89.50 79 SER A CA 1
ATOM 630 C C . SER A 1 79 ? -10.405 4.434 -11.171 1.00 89.50 79 SER A C 1
ATOM 632 O O . SER A 1 79 ? -9.691 3.443 -11.096 1.00 89.50 79 SER A O 1
ATOM 634 N N . GLU A 1 80 ? -11.057 4.735 -12.295 1.00 87.75 80 GLU A N 1
ATOM 635 C CA . GLU A 1 80 ? -11.042 3.864 -13.489 1.00 87.75 80 GLU A CA 1
ATOM 636 C C . GLU A 1 80 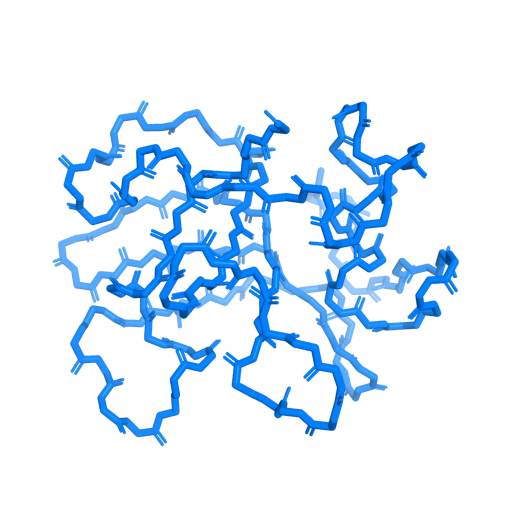? -9.628 3.523 -13.993 1.00 87.75 80 GLU A C 1
ATOM 638 O O . GLU A 1 80 ? -9.397 2.468 -14.570 1.00 87.75 80 GLU A O 1
ATOM 643 N N . ASN A 1 81 ? -8.664 4.416 -13.766 1.00 90.94 81 ASN A N 1
ATOM 644 C CA . ASN A 1 81 ? -7.295 4.301 -14.260 1.00 90.94 81 ASN A CA 1
ATOM 645 C C . ASN A 1 81 ? -6.254 3.985 -13.174 1.00 90.94 81 ASN A C 1
ATOM 647 O O . ASN A 1 81 ? -5.054 4.027 -13.463 1.00 90.94 81 ASN A O 1
ATOM 651 N N . GLY A 1 82 ? -6.664 3.731 -11.928 1.00 94.19 82 GLY A N 1
ATOM 652 C CA . GLY A 1 82 ? -5.716 3.435 -10.861 1.00 94.19 82 GLY A CA 1
ATOM 653 C C . GLY A 1 82 ? -6.264 3.588 -9.451 1.00 94.19 82 GLY A C 1
ATOM 654 O O . GLY A 1 82 ? -7.466 3.606 -9.208 1.00 94.19 82 GLY A O 1
ATOM 655 N N . ILE A 1 83 ? -5.350 3.751 -8.501 1.00 95.38 83 ILE A N 1
ATOM 656 C CA . ILE A 1 83 ? -5.675 3.968 -7.095 1.00 95.38 83 ILE A CA 1
ATOM 657 C C . ILE A 1 83 ? -4.950 5.192 -6.559 1.00 95.38 83 ILE A C 1
ATOM 659 O O . ILE A 1 83 ? -3.807 5.489 -6.905 1.00 95.38 83 ILE A O 1
ATOM 663 N N . TRP A 1 84 ? -5.624 5.899 -5.668 1.00 95.50 84 TRP A N 1
ATOM 664 C CA . TRP A 1 84 ? -5.013 6.894 -4.813 1.00 95.50 84 TRP A CA 1
ATOM 665 C C . TRP A 1 84 ? -4.639 6.250 -3.491 1.00 95.50 84 TRP A C 1
ATOM 667 O O . TRP A 1 84 ? -5.465 5.608 -2.839 1.00 95.50 84 TRP A O 1
ATOM 677 N N . VAL A 1 85 ? -3.401 6.479 -3.078 1.00 95.25 85 VAL A N 1
ATOM 678 C CA . VAL A 1 85 ? -2.854 5.947 -1.834 1.00 95.25 85 VAL A CA 1
ATOM 679 C C . VAL A 1 85 ? -2.153 7.040 -1.050 1.00 95.25 85 VAL A C 1
ATOM 681 O O . VAL A 1 85 ? -1.736 8.054 -1.615 1.00 95.25 85 VAL A O 1
ATOM 684 N N . TYR A 1 86 ? -1.992 6.807 0.245 1.00 94.12 86 TYR A N 1
ATOM 685 C CA . TYR A 1 86 ? -0.976 7.470 1.046 1.00 94.12 86 TYR A CA 1
ATOM 686 C C . TYR A 1 86 ? 0.246 6.564 1.132 1.00 94.12 86 TYR A C 1
ATOM 688 O O . TYR A 1 86 ? 0.140 5.410 1.553 1.00 94.12 86 TYR A O 1
ATOM 696 N N . ASP A 1 87 ? 1.396 7.086 0.724 1.00 91.81 87 ASP A N 1
ATOM 697 C CA . ASP A 1 87 ? 2.669 6.379 0.771 1.00 91.81 87 ASP A CA 1
ATOM 698 C C . ASP A 1 87 ? 3.793 7.273 1.301 1.00 91.81 87 ASP A C 1
ATOM 700 O O . ASP A 1 87 ? 3.707 8.503 1.282 1.00 91.81 87 ASP A O 1
ATOM 704 N N . GLN A 1 88 ? 4.862 6.625 1.756 1.00 85.06 88 GLN A N 1
ATOM 705 C CA . GLN A 1 88 ? 6.145 7.245 2.069 1.00 85.06 88 GLN A CA 1
ATOM 706 C C . GLN A 1 88 ? 7.278 6.319 1.604 1.00 85.06 88 GLN A C 1
ATOM 708 O O . GLN A 1 88 ? 7.060 5.128 1.373 1.00 85.06 88 GLN A O 1
ATOM 713 N N . ASN A 1 89 ? 8.488 6.850 1.488 1.00 82.38 89 ASN A N 1
ATOM 714 C CA . ASN A 1 89 ? 9.730 6.078 1.364 1.00 82.38 89 ASN A CA 1
ATOM 715 C C . ASN A 1 89 ? 10.889 6.912 1.911 1.00 82.38 89 ASN A C 1
ATOM 717 O O . ASN A 1 89 ? 10.699 8.099 2.112 1.00 82.38 89 ASN A O 1
ATOM 721 N N . ILE A 1 90 ? 12.099 6.366 2.052 1.00 77.50 90 ILE A N 1
ATOM 722 C CA . ILE A 1 90 ? 13.255 7.077 2.640 1.00 77.50 90 ILE A CA 1
ATOM 723 C C . ILE A 1 90 ? 13.547 8.487 2.075 1.00 77.50 90 ILE A C 1
ATOM 725 O O . ILE A 1 90 ? 14.130 9.316 2.769 1.00 77.50 90 ILE A O 1
ATOM 729 N N . ASN A 1 91 ? 13.111 8.796 0.850 1.00 80.12 91 ASN A N 1
ATOM 730 C CA . ASN A 1 91 ? 13.310 10.093 0.193 1.00 80.12 91 ASN A CA 1
ATOM 731 C C . ASN A 1 91 ? 12.030 10.943 0.091 1.00 80.12 91 ASN A C 1
ATOM 733 O O . ASN A 1 91 ? 12.063 12.044 -0.459 1.00 80.12 91 ASN A O 1
ATOM 737 N N . LYS A 1 92 ? 10.891 10.441 0.571 1.00 81.94 92 LYS A N 1
ATOM 738 C CA . LYS A 1 92 ? 9.580 11.058 0.402 1.00 81.94 92 LYS A CA 1
ATOM 739 C C . LYS A 1 92 ? 8.716 10.895 1.652 1.00 81.94 92 LYS A C 1
ATOM 741 O O . LYS A 1 92 ? 8.324 9.788 2.013 1.00 81.94 92 LYS A O 1
ATOM 746 N N . ARG A 1 93 ? 8.346 12.038 2.229 1.00 87.31 93 ARG A N 1
ATOM 747 C CA . ARG A 1 93 ? 7.363 12.153 3.315 1.00 87.31 93 ARG A CA 1
ATOM 748 C C . ARG A 1 93 ? 5.985 11.655 2.890 1.00 87.31 93 ARG A C 1
ATOM 750 O O . ARG A 1 93 ? 5.704 11.546 1.695 1.00 87.31 93 ARG A O 1
ATOM 757 N N . ILE A 1 94 ? 5.115 11.427 3.870 1.00 87.38 94 ILE A N 1
ATOM 758 C CA . ILE A 1 94 ? 3.744 10.974 3.637 1.00 87.38 94 ILE A CA 1
ATOM 759 C C . ILE A 1 94 ? 3.055 11.928 2.667 1.00 87.38 94 ILE A C 1
ATOM 761 O O . ILE A 1 94 ? 2.927 13.128 2.923 1.00 87.38 94 ILE A O 1
ATOM 765 N N . GLY A 1 95 ? 2.600 11.382 1.547 1.00 89.44 95 GLY A N 1
ATOM 766 C CA . GLY A 1 95 ? 1.912 12.135 0.513 1.00 89.44 95 GLY A CA 1
ATOM 767 C C . GLY A 1 95 ? 0.840 11.295 -0.152 1.00 89.44 95 GLY A C 1
ATOM 768 O O . GLY A 1 95 ? 0.896 10.067 -0.145 1.00 89.44 95 GLY A O 1
ATOM 769 N N . ARG A 1 96 ? -0.147 11.975 -0.736 1.00 93.56 96 ARG A N 1
ATOM 770 C CA . ARG A 1 96 ? -1.143 11.320 -1.577 1.00 93.56 96 ARG A CA 1
ATOM 771 C C . ARG A 1 96 ? -0.572 11.137 -2.983 1.00 93.56 96 ARG A C 1
ATOM 773 O O . ARG A 1 96 ? -0.161 12.113 -3.607 1.00 93.56 96 ARG A O 1
ATOM 780 N N . THR A 1 97 ? -0.599 9.910 -3.489 1.00 92.88 97 THR A N 1
ATOM 781 C CA . THR A 1 97 ? -0.042 9.552 -4.801 1.00 92.88 97 THR A CA 1
ATOM 782 C C . THR A 1 97 ? -1.045 8.753 -5.606 1.00 92.88 97 THR A C 1
ATOM 784 O O . THR A 1 97 ? -1.769 7.930 -5.049 1.00 92.88 97 THR A O 1
ATOM 787 N N . HIS A 1 98 ? -1.093 9.002 -6.914 1.00 93.94 98 HIS A N 1
ATOM 788 C CA . HIS A 1 98 ? -1.855 8.180 -7.849 1.00 93.94 98 HIS A CA 1
ATOM 789 C C . HIS A 1 98 ? -0.947 7.108 -8.442 1.00 93.94 98 HIS A C 1
ATOM 791 O O . HIS A 1 98 ? 0.090 7.429 -9.025 1.00 93.94 98 HIS A O 1
ATOM 797 N N . PHE A 1 99 ? -1.333 5.851 -8.272 1.00 93.75 99 PHE A N 1
ATOM 798 C CA . PHE A 1 99 ? -0.719 4.693 -8.912 1.00 93.75 99 PHE A CA 1
ATOM 799 C C . PHE A 1 99 ? -1.643 4.229 -10.026 1.00 93.75 99 PHE A C 1
ATOM 801 O O . PHE A 1 99 ? -2.837 4.050 -9.796 1.00 93.75 99 PHE A O 1
ATOM 808 N N . ARG A 1 100 ? -1.109 4.060 -11.236 1.00 93.31 100 ARG A N 1
ATOM 809 C CA . ARG A 1 100 ? -1.907 3.686 -12.408 1.00 93.31 100 ARG A CA 1
ATOM 810 C C . ARG A 1 100 ? -2.036 2.170 -12.508 1.00 93.31 100 ARG A C 1
ATOM 812 O O . ARG A 1 100 ? -1.095 1.447 -12.172 1.00 93.31 100 ARG A O 1
ATOM 819 N N . PHE A 1 101 ? -3.188 1.695 -12.973 1.00 90.50 101 PHE A N 1
ATOM 820 C CA . PHE A 1 101 ? -3.332 0.292 -13.366 1.00 90.50 101 PHE A CA 1
ATOM 821 C C . PHE A 1 101 ? -2.480 0.003 -14.599 1.00 90.50 101 PHE A C 1
ATOM 823 O O . PHE A 1 101 ? -2.291 0.876 -15.449 1.00 90.50 101 PHE A O 1
ATOM 830 N N . ASN A 1 102 ? -1.972 -1.226 -14.686 1.00 87.62 102 ASN A N 1
ATOM 831 C CA . ASN A 1 102 ? -1.146 -1.711 -15.792 1.00 87.62 102 ASN A CA 1
ATOM 832 C C . ASN A 1 102 ? 0.094 -0.842 -16.083 1.00 87.62 102 ASN A C 1
ATOM 834 O O . ASN A 1 102 ? 0.599 -0.824 -17.206 1.00 87.62 102 ASN A O 1
ATOM 838 N N . ASP A 1 103 ? 0.613 -0.131 -15.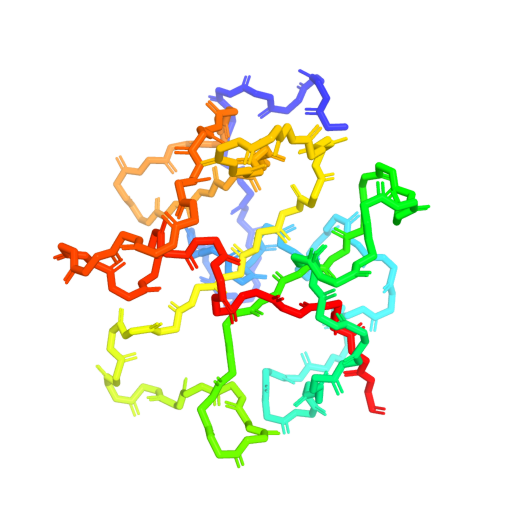076 1.00 85.19 103 ASP A N 1
ATOM 839 C CA . ASP A 1 103 ? 1.845 0.644 -15.223 1.00 85.19 103 ASP A CA 1
ATOM 840 C C . ASP A 1 103 ? 3.063 -0.290 -15.216 1.00 85.19 103 ASP A C 1
ATOM 842 O O . ASP A 1 103 ? 3.510 -0.771 -14.175 1.00 85.19 103 ASP A O 1
ATOM 846 N N . GLY A 1 104 ? 3.613 -0.560 -16.399 1.00 76.00 104 GLY A N 1
ATOM 847 C CA . GLY A 1 104 ? 4.809 -1.389 -16.558 1.00 76.00 104 GLY A CA 1
ATOM 848 C C . GLY A 1 104 ? 6.117 -0.700 -16.155 1.00 76.00 104 GLY A C 1
ATOM 849 O O . GLY A 1 104 ? 7.154 -1.358 -16.121 1.00 76.00 104 GLY A O 1
ATOM 850 N N . SER A 1 105 ? 6.100 0.604 -15.857 1.00 78.38 105 SER A N 1
ATOM 851 C CA . SER A 1 105 ? 7.327 1.393 -15.667 1.00 78.38 105 SER A CA 1
ATOM 852 C C . SER A 1 105 ? 8.017 1.099 -14.336 1.00 78.38 105 SER A C 1
ATOM 854 O O . SER A 1 105 ? 9.243 1.153 -14.242 1.00 78.38 105 SER A O 1
ATOM 856 N N . TYR A 1 106 ? 7.237 0.822 -13.286 1.00 77.12 106 TYR A N 1
ATOM 857 C CA . TYR A 1 106 ? 7.766 0.524 -11.958 1.00 77.12 106 TYR A CA 1
ATOM 858 C C . TYR A 1 106 ? 6.798 -0.379 -11.178 1.00 77.12 106 TYR A C 1
ATOM 860 O O . TYR A 1 106 ? 5.707 0.075 -10.828 1.00 77.12 106 TYR A O 1
ATOM 868 N N . PRO A 1 107 ? 7.172 -1.631 -10.848 1.00 80.25 107 PRO A N 1
ATOM 869 C CA . PRO A 1 107 ? 6.257 -2.590 -10.221 1.00 80.25 107 PRO A CA 1
ATOM 870 C C . PRO A 1 107 ? 5.623 -2.103 -8.911 1.00 80.25 107 PRO A C 1
ATOM 872 O O . PRO A 1 107 ? 4.452 -2.373 -8.658 1.00 80.25 107 PRO A O 1
ATOM 875 N N . ALA A 1 108 ? 6.370 -1.326 -8.122 1.00 82.50 108 ALA A N 1
ATOM 876 C CA . ALA A 1 108 ? 5.926 -0.708 -6.872 1.00 82.50 108 ALA A CA 1
ATOM 877 C C . ALA A 1 108 ? 5.058 0.557 -7.058 1.00 82.50 108 ALA A C 1
ATOM 879 O O . ALA A 1 108 ? 4.683 1.192 -6.083 1.00 82.50 108 ALA A O 1
ATOM 880 N N . LYS A 1 109 ? 4.752 0.960 -8.294 1.00 83.56 109 LYS A N 1
ATOM 881 C CA . LYS A 1 109 ? 3.744 1.989 -8.620 1.00 83.56 109 LYS A CA 1
ATOM 882 C C . LYS A 1 109 ? 2.631 1.449 -9.515 1.00 83.56 109 LYS A C 1
ATOM 884 O O . LYS A 1 109 ? 1.725 2.195 -9.880 1.00 83.56 109 LYS A O 1
ATOM 889 N N . ASN A 1 110 ? 2.686 0.164 -9.853 1.00 89.06 110 ASN A N 1
ATOM 890 C CA . ASN A 1 110 ? 1.645 -0.490 -10.616 1.00 89.06 110 ASN A CA 1
ATOM 891 C C . ASN A 1 110 ? 0.501 -0.875 -9.679 1.00 89.06 110 ASN A C 1
ATOM 893 O O . ASN A 1 110 ? 0.616 -1.823 -8.900 1.00 89.06 110 ASN A O 1
ATOM 897 N N . ALA A 1 111 ? -0.614 -0.152 -9.775 1.00 90.62 111 ALA A N 1
ATOM 898 C CA . ALA A 1 111 ? -1.798 -0.388 -8.956 1.00 90.62 111 ALA A CA 1
ATOM 899 C C . ALA A 1 111 ? -2.352 -1.816 -9.109 1.00 90.62 111 ALA A C 1
ATOM 901 O O . ALA A 1 111 ? -2.914 -2.360 -8.160 1.00 90.62 111 ALA A O 1
ATOM 902 N N . SER A 1 112 ? -2.124 -2.456 -10.259 1.00 90.62 112 SER A N 1
ATOM 903 C CA . SER A 1 112 ? -2.574 -3.823 -10.548 1.00 90.62 112 SER A CA 1
ATOM 904 C C . SER A 1 112 ? -1.875 -4.887 -9.691 1.00 90.62 112 SER A C 1
ATOM 906 O O . SER A 1 112 ? -2.351 -6.022 -9.618 1.00 90.62 112 SER A O 1
ATOM 908 N N . ASN A 1 113 ? -0.775 -4.536 -9.016 1.00 91.31 113 ASN A N 1
ATOM 909 C CA . ASN A 1 113 ? -0.032 -5.434 -8.130 1.00 91.31 113 ASN A CA 1
ATOM 910 C C . ASN A 1 113 ? -0.450 -5.328 -6.657 1.00 91.31 113 ASN A C 1
ATOM 912 O O . ASN A 1 113 ? 0.127 -6.031 -5.829 1.00 91.31 113 ASN A O 1
ATOM 916 N N . TYR A 1 114 ? -1.406 -4.459 -6.314 1.00 94.12 114 TYR A N 1
ATOM 917 C CA . TYR A 1 114 ? -1.791 -4.220 -4.925 1.00 94.12 114 TYR A CA 1
ATOM 918 C C . TYR A 1 114 ? -2.942 -5.107 -4.466 1.00 94.12 114 TYR A C 1
ATOM 920 O O . TYR A 1 114 ? -3.972 -5.247 -5.131 1.00 94.12 114 TYR A O 1
ATOM 928 N N . TYR A 1 115 ? -2.772 -5.630 -3.258 1.00 95.75 115 TYR A N 1
ATOM 929 C CA . TYR A 1 115 ? -3.755 -6.428 -2.543 1.00 95.75 115 TYR A CA 1
ATOM 930 C C . TYR A 1 115 ? -3.945 -5.850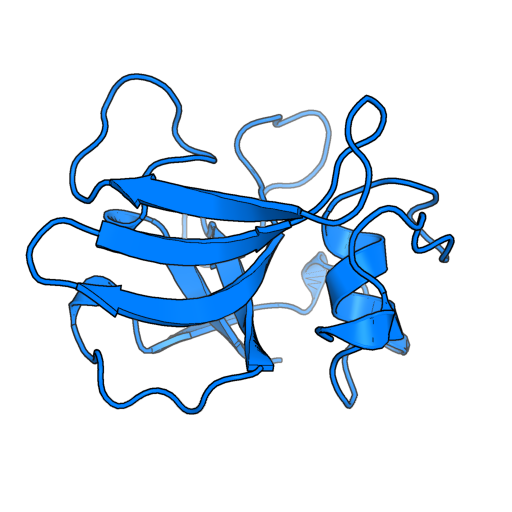 -1.147 1.00 95.75 115 TYR A C 1
ATOM 932 O O . TYR A 1 115 ? -3.015 -5.270 -0.578 1.00 95.75 115 TYR A O 1
ATOM 940 N N . VAL A 1 116 ? -5.135 -6.045 -0.585 1.00 95.69 116 VAL A N 1
ATOM 941 C CA . VAL A 1 116 ? -5.371 -5.859 0.850 1.00 95.69 116 VAL A CA 1
ATOM 942 C C . VAL A 1 116 ? -4.432 -6.779 1.621 1.00 95.69 116 VAL A C 1
ATOM 944 O O . VAL A 1 116 ? -4.294 -7.952 1.276 1.00 95.69 116 VAL A O 1
ATOM 947 N N . ILE A 1 117 ? -3.773 -6.248 2.648 1.00 94.75 117 ILE A N 1
ATOM 948 C CA . ILE A 1 117 ? -2.914 -7.050 3.519 1.00 94.75 117 ILE A CA 1
ATOM 949 C C . ILE A 1 117 ? -3.793 -7.871 4.460 1.00 94.75 117 ILE A C 1
ATOM 951 O O . ILE A 1 117 ? -4.627 -7.322 5.178 1.00 94.75 117 ILE A O 1
ATOM 955 N N . THR A 1 118 ? -3.560 -9.178 4.491 1.00 93.12 118 THR A N 1
ATOM 956 C CA . THR A 1 118 ? -4.064 -10.092 5.522 1.00 93.12 118 THR A CA 1
ATOM 957 C C . THR A 1 118 ? -2.888 -10.758 6.242 1.00 93.12 118 THR A C 1
ATOM 959 O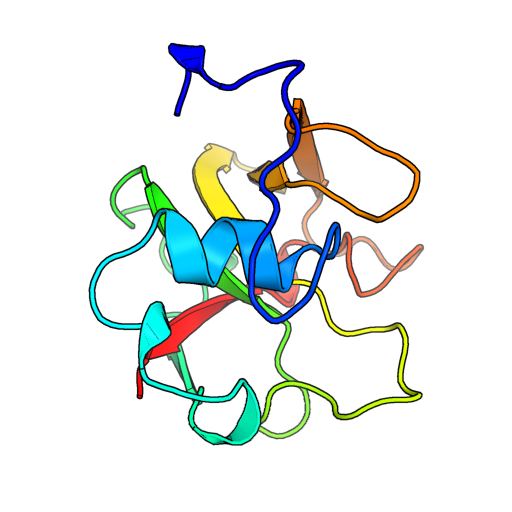 O . THR A 1 118 ? -1.735 -10.607 5.825 1.00 93.12 118 THR A O 1
ATOM 962 N N . LEU A 1 119 ? -3.160 -11.473 7.335 1.00 89.12 119 LEU A N 1
ATOM 963 C CA . LEU A 1 119 ? -2.171 -12.222 8.123 1.00 89.12 119 LEU A CA 1
ATOM 964 C C . LEU A 1 119 ? -2.329 -13.731 7.914 1.00 89.12 119 LEU A C 1
ATOM 966 O O . LEU A 1 119 ? -3.481 -14.160 7.677 1.00 89.12 119 LEU A O 1
#

Secondary structure (DSSP, 8-state):
-GGGTTSPP-BTTBTSHHHHHHHHSTTGGGS-TTT-EEEEEGGG-TTPPTT-EEEE-BTTBPPPTT-TT--EEEEEEEETTEEEEEEEETTEEEEEEEEETT--S-GGGBGGGEEEEE-

Sequence (119 aa):
MTNHVGEWTFGEDKYECTALVKENCTDLKNYTTQAWRPGVRVEENCGIQPFTAIATFYNGRYPPPPRRDGHAAIFHTCSENGIWVYDQNINKRIGRTHFRFNDGSYPAKNASNYYVITL

Radius of gyration: 12.79 Å; Cα contacts (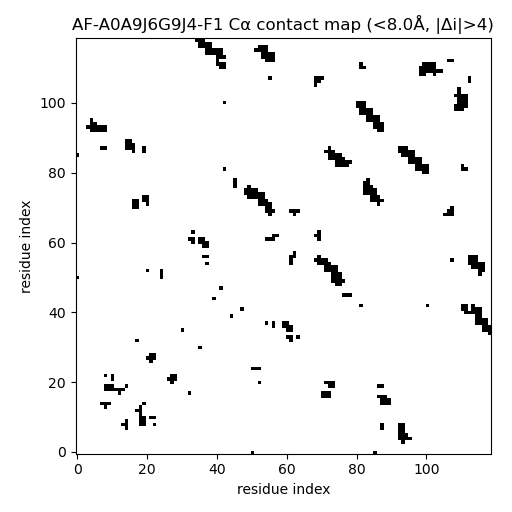8 Å, |Δi|>4): 260; chains: 1; bounding box: 32×32×32 Å

Mean predicted aligned error: 5.32 Å